Protein AF-A0A942A1J3-F1 (afdb_monomer_lite)

pLDDT: mean 76.59, std 19.4, range [35.16, 97.31]

Sequence (111 aa):
VRRALDATAPLWPELAIGQGWLVEAAQILANPDRADRGTVEARYAVLLANIQEEAAPLASLQAMAAQFVKVTASYGPLIFTGYDVADLPRTNNDLGGNCKIPKSAGFFQRS

Secondary structure (DSSP, 8-state):
-HHHHHHHGGGHHHHHHHHHHHHHHHHHHH-TT---HHHHHHHHHHHHHHHHHHHTT-HHHHHHHHHHHHHHHHHHHHHHHGGG-TTS-SSGGGG-TT-------------

Structure (mmCIF, N/CA/C/O backbone):
data_AF-A0A942A1J3-F1
#
_entry.id   AF-A0A942A1J3-F1
#
loop_
_atom_site.group_PDB
_atom_site.id
_atom_site.type_symbol
_atom_site.label_atom_id
_atom_site.label_alt_id
_atom_site.label_comp_id
_atom_site.label_asym_id
_atom_site.label_entity_id
_atom_site.label_seq_id
_atom_site.pdbx_PDB_ins_code
_atom_site.Cartn_x
_atom_site.Cartn_y
_atom_site.Cartn_z
_atom_site.occupancy
_atom_site.B_iso_or_equiv
_atom_site.auth_seq_id
_atom_site.auth_comp_id
_atom_site.auth_asym_id
_atom_site.auth_atom_id
_atom_site.pdbx_PDB_model_num
ATOM 1 N N . VAL A 1 1 ? -14.096 -19.878 20.161 1.00 62.16 1 VAL A N 1
ATOM 2 C CA . VAL A 1 1 ? -13.939 -19.208 18.844 1.00 62.16 1 VAL A CA 1
ATOM 3 C C . VAL A 1 1 ? -14.953 -18.085 18.631 1.00 62.16 1 VAL A C 1
ATOM 5 O O . VAL A 1 1 ? -14.519 -16.968 18.405 1.00 62.16 1 VAL A O 1
ATOM 8 N N . ARG A 1 2 ? -16.270 -18.309 18.788 1.00 66.25 2 ARG A N 1
ATOM 9 C CA . ARG A 1 2 ? -17.303 -17.273 18.554 1.00 66.25 2 ARG A CA 1
ATOM 10 C C . ARG A 1 2 ? -17.062 -15.944 19.290 1.00 66.25 2 ARG A C 1
ATOM 12 O O . ARG A 1 2 ? -17.000 -14.906 18.653 1.00 66.25 2 ARG A O 1
ATOM 19 N N . ARG A 1 3 ? -16.776 -16.005 20.594 1.00 66.75 3 ARG A N 1
ATOM 20 C CA . ARG A 1 3 ? -16.504 -14.821 21.429 1.00 66.75 3 ARG A CA 1
ATOM 21 C C . ARG A 1 3 ? -15.275 -14.004 20.975 1.00 66.75 3 ARG A C 1
ATOM 23 O O . ARG A 1 3 ? -15.238 -12.805 21.199 1.00 66.75 3 ARG A O 1
ATOM 30 N N . ALA A 1 4 ? -14.288 -14.635 20.331 1.00 65.81 4 ALA A N 1
ATOM 31 C CA . ALA A 1 4 ? -13.106 -13.952 19.790 1.00 65.81 4 ALA A CA 1
ATOM 32 C C . ALA A 1 4 ? -13.380 -13.298 18.421 1.00 65.81 4 ALA A C 1
ATOM 34 O O . ALA A 1 4 ? -12.809 -12.258 18.108 1.00 65.81 4 ALA A O 1
ATOM 35 N N . LEU A 1 5 ? -14.280 -13.879 17.621 1.00 69.19 5 LEU A N 1
ATOM 36 C CA . LEU A 1 5 ? -14.744 -13.278 16.367 1.00 69.19 5 LEU A CA 1
ATOM 37 C C . LEU A 1 5 ? -15.616 -12.052 16.646 1.00 69.19 5 LEU A C 1
ATOM 39 O O . LEU A 1 5 ? -15.364 -10.992 16.088 1.00 69.19 5 LEU A O 1
ATOM 43 N N . ASP A 1 6 ? -16.565 -12.164 17.578 1.00 76.81 6 ASP A N 1
ATOM 44 C CA . ASP A 1 6 ? -17.432 -11.042 17.954 1.00 76.81 6 ASP A CA 1
ATOM 45 C C . ASP A 1 6 ? -16.617 -9.878 18.562 1.00 76.81 6 ASP A C 1
ATOM 47 O O . ASP A 1 6 ? -16.899 -8.715 18.294 1.00 76.81 6 ASP A O 1
ATOM 51 N N . ALA A 1 7 ? -15.556 -10.181 19.324 1.00 73.88 7 ALA A N 1
ATOM 52 C CA . ALA A 1 7 ? -14.661 -9.174 19.901 1.00 73.88 7 ALA A CA 1
ATOM 53 C C . ALA A 1 7 ? -13.758 -8.472 18.869 1.00 73.88 7 ALA A C 1
ATOM 55 O O . ALA A 1 7 ? -13.302 -7.360 19.121 1.00 73.88 7 ALA A O 1
ATOM 56 N N . THR A 1 8 ? -13.482 -9.110 17.727 1.00 75.81 8 THR A N 1
ATOM 57 C CA . THR A 1 8 ? -12.626 -8.547 16.667 1.00 75.81 8 THR A CA 1
ATOM 58 C C . THR A 1 8 ? -13.418 -7.970 15.503 1.00 75.81 8 THR A C 1
ATOM 60 O O . THR A 1 8 ? -12.836 -7.244 14.706 1.00 75.81 8 THR A O 1
ATOM 63 N N . ALA A 1 9 ? -14.729 -8.223 15.427 1.00 77.38 9 ALA A N 1
ATOM 64 C CA . ALA A 1 9 ? -15.615 -7.690 14.395 1.00 77.38 9 ALA A CA 1
ATOM 65 C C . ALA A 1 9 ? -15.477 -6.171 14.160 1.00 77.38 9 ALA A C 1
ATOM 67 O O . ALA A 1 9 ? -15.460 -5.768 12.997 1.00 77.38 9 ALA A O 1
ATOM 68 N N . PRO A 1 10 ? -15.288 -5.321 15.194 1.00 82.38 10 PRO A N 1
ATOM 69 C CA . PRO A 1 10 ? -15.055 -3.891 14.983 1.00 82.38 10 PRO A CA 1
ATOM 70 C C . PRO A 1 10 ? -13.769 -3.558 14.206 1.00 82.38 10 PRO A C 1
ATOM 72 O O . PRO A 1 10 ? -13.692 -2.495 13.605 1.00 82.38 10 PRO A O 1
ATOM 75 N N . LEU A 1 11 ? -12.777 -4.456 14.189 1.00 77.00 11 LEU A N 1
ATOM 76 C CA . LEU A 1 11 ? -11.498 -4.289 13.483 1.00 77.00 11 LEU A CA 1
ATOM 77 C C . LEU A 1 11 ? -11.551 -4.782 12.028 1.00 77.00 11 LEU A C 1
ATOM 79 O O . LEU A 1 11 ? -10.624 -4.550 11.255 1.00 77.00 11 LEU A O 1
ATOM 83 N N . TRP A 1 12 ? -12.604 -5.506 11.639 1.00 84.56 12 TRP A N 1
ATOM 84 C CA . TRP A 1 12 ? -12.692 -6.125 10.315 1.00 84.56 12 TRP A CA 1
ATOM 85 C C . TRP A 1 12 ? -12.749 -5.124 9.153 1.00 84.56 12 TRP A C 1
ATOM 87 O O . TRP A 1 12 ? -12.138 -5.423 8.127 1.00 84.56 12 TRP A O 1
ATOM 97 N N . PRO A 1 13 ? -13.405 -3.949 9.268 1.00 87.75 13 PRO A N 1
ATOM 98 C CA . PRO A 1 13 ? -13.364 -2.946 8.205 1.00 87.75 13 PRO A CA 1
ATOM 99 C C . PRO A 1 13 ? -11.940 -2.455 7.920 1.00 87.75 13 PRO A C 1
ATOM 101 O O . PRO A 1 13 ? -11.521 -2.397 6.769 1.00 87.75 13 PRO A O 1
ATOM 104 N N . GLU A 1 14 ? -11.165 -2.178 8.967 1.00 87.81 14 GLU A N 1
ATOM 105 C CA . GLU A 1 14 ? -9.775 -1.722 8.849 1.00 87.81 14 GLU A CA 1
ATOM 106 C C . GLU A 1 14 ? -8.868 -2.822 8.288 1.00 87.81 14 GLU A C 1
ATOM 108 O O . GLU A 1 14 ? -7.995 -2.566 7.460 1.00 87.81 14 GLU A O 1
ATOM 113 N N . LEU A 1 15 ? -9.112 -4.074 8.685 1.00 87.94 15 LEU A N 1
ATOM 114 C CA . LEU A 1 15 ? -8.399 -5.225 8.139 1.00 87.94 15 LEU A CA 1
ATOM 115 C C . LEU A 1 15 ? -8.690 -5.429 6.645 1.00 87.94 15 LEU A C 1
ATOM 117 O O . LEU A 1 15 ? -7.784 -5.796 5.901 1.00 87.94 15 LEU A O 1
ATOM 121 N N . ALA A 1 16 ? -9.926 -5.189 6.202 1.00 91.06 16 ALA A N 1
ATOM 122 C CA . ALA A 1 16 ? -10.290 -5.270 4.790 1.00 91.06 16 ALA A CA 1
ATOM 123 C C . ALA A 1 16 ? -9.564 -4.201 3.955 1.00 91.06 16 ALA A C 1
ATOM 125 O O . ALA A 1 16 ? -9.079 -4.511 2.868 1.00 91.06 16 ALA A O 1
ATOM 126 N N . ILE A 1 17 ? -9.416 -2.982 4.488 1.00 92.81 17 ILE A N 1
ATOM 127 C CA . ILE A 1 17 ? -8.617 -1.914 3.862 1.00 92.81 17 ILE A CA 1
ATOM 128 C C . ILE A 1 17 ? -7.154 -2.361 3.733 1.00 92.81 17 ILE A C 1
ATOM 130 O O . ILE A 1 17 ? -6.605 -2.391 2.632 1.00 92.81 17 ILE A O 1
ATOM 134 N N . GLY A 1 18 ? -6.550 -2.827 4.831 1.00 91.62 18 GLY A N 1
ATOM 135 C CA . GLY A 1 18 ? -5.175 -3.334 4.822 1.00 91.62 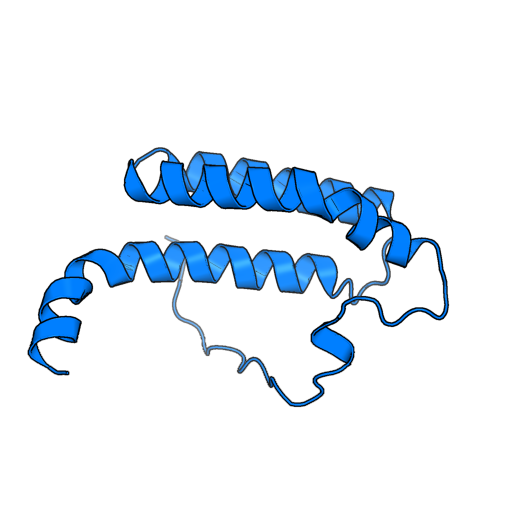18 GLY A CA 1
ATOM 136 C C . GLY A 1 18 ? -4.950 -4.513 3.870 1.00 91.62 18 GLY A C 1
ATOM 137 O O . GLY A 1 18 ? -3.909 -4.620 3.220 1.00 91.62 18 GLY A O 1
ATOM 138 N N . GLN A 1 19 ? -5.939 -5.400 3.746 1.00 88.75 19 GLN A N 1
ATOM 139 C CA . GLN A 1 19 ? -5.913 -6.489 2.773 1.00 88.75 19 GLN A CA 1
ATOM 140 C C . GLN A 1 19 ? -5.961 -5.962 1.330 1.00 88.75 19 GLN A C 1
ATOM 142 O O . GLN A 1 19 ? -5.277 -6.514 0.466 1.00 88.75 19 GLN A O 1
ATOM 147 N N . GLY A 1 20 ? -6.719 -4.895 1.067 1.00 92.94 20 GLY A N 1
ATOM 148 C CA . GLY A 1 20 ? -6.742 -4.206 -0.225 1.00 92.94 20 GLY A CA 1
ATOM 149 C C . GLY A 1 20 ? -5.349 -3.747 -0.657 1.00 92.94 20 GLY A C 1
ATOM 150 O O . GLY A 1 20 ? -4.914 -4.072 -1.763 1.00 92.94 20 GLY A O 1
ATOM 151 N N . TRP A 1 21 ? -4.601 -3.119 0.253 1.00 95.44 21 TRP A N 1
ATOM 152 C CA . TRP A 1 21 ? -3.219 -2.691 0.007 1.00 95.44 21 TRP A CA 1
ATOM 153 C C . TRP A 1 21 ? -2.294 -3.852 -0.380 1.00 95.44 21 TRP A C 1
ATOM 155 O O . TRP A 1 21 ? -1.484 -3.731 -1.298 1.00 95.44 21 TRP A O 1
ATOM 165 N N . LEU A 1 22 ? -2.434 -5.009 0.281 1.00 91.50 22 LEU A N 1
ATOM 166 C CA . LEU A 1 22 ? -1.653 -6.211 -0.039 1.00 91.50 22 LEU A CA 1
ATOM 167 C C . LEU A 1 22 ? -1.978 -6.763 -1.430 1.00 91.50 22 LEU A C 1
ATOM 169 O O . LEU A 1 22 ? -1.074 -7.202 -2.142 1.00 91.50 22 LEU A O 1
ATOM 173 N N . VAL A 1 23 ? -3.255 -6.750 -1.819 1.00 90.88 23 VAL A N 1
ATOM 174 C CA . VAL A 1 23 ? -3.686 -7.202 -3.149 1.00 90.88 23 VAL A CA 1
ATOM 175 C C . VAL A 1 23 ? -3.126 -6.286 -4.234 1.00 90.88 23 VAL A C 1
ATOM 177 O O . VAL A 1 23 ? -2.595 -6.785 -5.225 1.00 90.88 23 VAL A O 1
ATOM 180 N N . GLU A 1 24 ? -3.193 -4.968 -4.047 1.00 93.81 24 GLU A N 1
ATOM 181 C CA . GLU A 1 24 ? -2.651 -4.003 -5.007 1.00 93.81 24 GLU A CA 1
ATOM 182 C C . GLU A 1 24 ? -1.125 -4.116 -5.125 1.00 93.81 24 GLU A C 1
ATOM 184 O O . GLU A 1 24 ? -0.591 -4.215 -6.231 1.00 93.81 24 GLU A O 1
ATOM 189 N N . ALA A 1 25 ? -0.418 -4.236 -3.997 1.00 91.69 25 ALA A N 1
ATOM 190 C CA . ALA A 1 25 ? 1.021 -4.486 -3.987 1.00 91.69 25 ALA A CA 1
ATOM 191 C C . ALA A 1 25 ? 1.391 -5.766 -4.748 1.00 91.69 25 ALA A C 1
ATOM 193 O O . ALA A 1 25 ? 2.327 -5.766 -5.550 1.00 91.69 25 ALA A O 1
ATOM 194 N N . ALA A 1 26 ? 0.646 -6.854 -4.532 1.00 88.00 26 ALA A N 1
ATOM 195 C CA . ALA A 1 26 ? 0.864 -8.111 -5.238 1.00 88.00 26 ALA A CA 1
ATOM 196 C C . ALA A 1 26 ? 0.632 -7.970 -6.750 1.00 88.00 26 ALA A C 1
ATOM 198 O O . ALA A 1 26 ? 1.374 -8.559 -7.530 1.00 88.00 26 ALA A O 1
ATOM 199 N N . GLN A 1 27 ? -0.352 -7.175 -7.181 1.00 88.75 27 GLN A N 1
ATOM 200 C CA . GLN A 1 27 ? -0.596 -6.910 -8.602 1.00 88.75 27 GLN A CA 1
ATOM 201 C C . GLN A 1 27 ? 0.531 -6.099 -9.248 1.00 88.75 27 GLN A C 1
ATOM 203 O O . GLN A 1 27 ? 0.957 -6.436 -10.353 1.00 88.75 27 GLN A O 1
ATOM 208 N N . ILE A 1 28 ? 1.047 -5.074 -8.559 1.00 90.75 28 ILE A N 1
ATOM 209 C CA . ILE A 1 28 ? 2.203 -4.298 -9.033 1.00 90.75 28 ILE A CA 1
ATOM 210 C C . ILE A 1 28 ? 3.421 -5.213 -9.181 1.00 90.75 28 ILE A C 1
ATOM 212 O O . ILE A 1 28 ? 4.075 -5.206 -10.222 1.00 90.75 28 ILE A O 1
ATOM 216 N N . LEU A 1 29 ? 3.695 -6.042 -8.170 1.00 86.69 29 LEU A N 1
ATOM 217 C CA . LEU A 1 29 ? 4.842 -6.950 -8.185 1.00 86.69 29 LEU A CA 1
ATOM 218 C C . LEU A 1 29 ? 4.679 -8.112 -9.178 1.00 86.69 29 LEU A C 1
ATOM 220 O O . LEU A 1 29 ? 5.669 -8.580 -9.742 1.00 86.69 29 LEU A O 1
ATOM 224 N N . ALA A 1 30 ? 3.450 -8.551 -9.461 1.00 85.94 30 ALA A N 1
ATOM 225 C CA . ALA A 1 30 ? 3.195 -9.533 -10.513 1.00 85.94 30 ALA A CA 1
ATOM 226 C C . ALA A 1 30 ? 3.662 -9.032 -11.890 1.00 85.94 30 ALA A C 1
ATOM 228 O O . ALA A 1 30 ? 4.017 -9.855 -12.735 1.00 85.94 30 ALA A O 1
ATOM 229 N N . ASN A 1 31 ? 3.690 -7.705 -12.097 1.00 84.12 31 ASN A N 1
ATOM 230 C CA . ASN A 1 31 ? 4.267 -7.032 -13.264 1.00 84.12 31 ASN A CA 1
ATOM 231 C C . ASN A 1 31 ? 3.930 -7.747 -14.597 1.00 84.12 31 ASN A C 1
ATOM 233 O O . ASN A 1 31 ? 4.834 -8.179 -15.324 1.00 84.12 31 ASN A O 1
ATOM 237 N N . PRO A 1 32 ? 2.633 -7.961 -14.909 1.00 81.75 32 PRO A N 1
ATOM 238 C CA . PRO A 1 32 ? 2.217 -8.772 -16.056 1.00 81.75 32 PRO A CA 1
ATOM 239 C C . PRO A 1 32 ? 2.616 -8.150 -17.400 1.00 81.75 32 PRO A C 1
ATOM 241 O O . PRO A 1 32 ? 2.799 -8.865 -18.384 1.00 81.75 32 PRO A O 1
ATOM 244 N N . ASP A 1 33 ? 2.773 -6.828 -17.434 1.00 85.00 33 ASP A N 1
ATOM 245 C CA . ASP A 1 33 ? 3.260 -6.049 -18.569 1.00 85.00 33 ASP A CA 1
ATOM 246 C C . ASP A 1 33 ? 4.788 -6.085 -18.719 1.00 85.00 33 ASP A C 1
ATOM 248 O O . ASP A 1 33 ? 5.308 -5.566 -19.703 1.00 85.00 33 ASP A O 1
ATOM 252 N N . ARG A 1 34 ? 5.503 -6.747 -17.795 1.00 84.25 34 ARG A N 1
ATOM 253 C CA . ARG A 1 34 ? 6.969 -6.882 -17.788 1.00 84.25 34 ARG A CA 1
ATOM 254 C C . ARG A 1 34 ? 7.673 -5.530 -17.887 1.00 84.25 34 ARG A C 1
ATOM 256 O O . ARG A 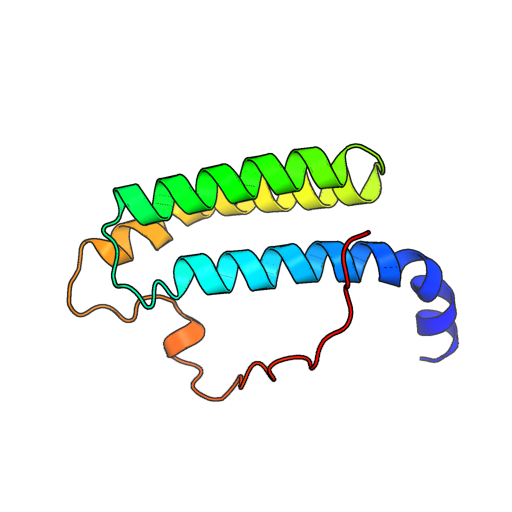1 34 ? 8.676 -5.401 -18.587 1.00 84.25 34 ARG A O 1
ATOM 263 N N . ALA A 1 35 ? 7.141 -4.538 -17.182 1.00 87.19 35 ALA A N 1
ATOM 264 C CA . ALA A 1 35 ? 7.761 -3.234 -17.064 1.00 87.19 35 ALA A CA 1
ATOM 265 C C . ALA A 1 35 ? 9.156 -3.356 -16.436 1.00 87.19 35 ALA A C 1
ATOM 267 O O . ALA A 1 35 ? 9.431 -4.286 -15.667 1.00 87.19 35 ALA A O 1
ATOM 268 N N . ASP A 1 36 ? 10.031 -2.410 -16.762 1.00 86.69 36 ASP A N 1
ATOM 269 C CA . ASP A 1 36 ? 11.356 -2.327 -16.163 1.00 86.69 36 ASP A CA 1
ATOM 270 C C . ASP A 1 36 ? 11.277 -1.988 -14.666 1.00 86.69 36 ASP A C 1
ATOM 272 O O . ASP A 1 36 ? 10.256 -1.526 -14.144 1.00 86.69 36 ASP A O 1
ATOM 276 N N . ARG A 1 37 ? 12.398 -2.196 -13.976 1.00 86.00 37 ARG A N 1
ATOM 277 C CA . ARG A 1 37 ? 12.533 -1.953 -12.543 1.00 86.00 37 ARG A CA 1
ATOM 278 C C . ARG A 1 37 ? 12.113 -0.540 -12.128 1.00 86.00 37 ARG A C 1
ATOM 280 O O . ARG A 1 37 ? 11.393 -0.406 -11.143 1.00 86.00 37 ARG A O 1
ATOM 287 N N . GLY A 1 38 ? 12.525 0.493 -12.863 1.00 89.31 38 GLY A N 1
ATOM 288 C CA . GLY A 1 38 ? 12.203 1.882 -12.531 1.00 89.31 38 GLY A CA 1
ATOM 289 C C . GLY A 1 38 ? 10.701 2.145 -12.600 1.00 89.31 38 GLY A C 1
ATOM 290 O O . GLY A 1 38 ? 10.137 2.794 -11.719 1.00 89.31 38 GLY A O 1
ATOM 291 N N . THR A 1 39 ? 10.028 1.561 -13.592 1.00 91.00 39 THR A N 1
ATOM 292 C CA . THR A 1 39 ? 8.566 1.628 -13.700 1.00 91.00 39 THR A CA 1
ATOM 293 C C . THR A 1 39 ? 7.868 0.917 -12.533 1.00 91.00 39 THR A C 1
ATOM 295 O O . THR A 1 39 ? 6.905 1.451 -11.976 1.00 91.00 39 THR A O 1
ATOM 298 N N . VAL A 1 40 ? 8.341 -0.268 -12.128 1.00 89.69 40 VAL A N 1
ATOM 299 C CA . VAL A 1 40 ? 7.771 -1.007 -10.985 1.00 89.69 40 VAL A CA 1
ATOM 300 C C . VAL A 1 40 ? 7.996 -0.252 -9.669 1.00 89.69 40 VAL A C 1
ATOM 302 O O . VAL A 1 40 ? 7.054 -0.106 -8.889 1.00 89.69 40 VAL A O 1
ATOM 305 N N . GLU A 1 41 ? 9.198 0.284 -9.442 1.00 91.06 41 GLU A N 1
ATOM 306 C CA . GLU A 1 41 ? 9.523 1.097 -8.261 1.00 91.06 41 GLU A CA 1
ATOM 307 C C . GLU A 1 41 ? 8.647 2.358 -8.187 1.00 91.06 41 GLU A C 1
ATOM 309 O O . GLU A 1 41 ? 8.106 2.668 -7.125 1.00 91.06 41 GLU A O 1
ATOM 314 N N . ALA A 1 42 ? 8.425 3.046 -9.312 1.00 94.19 42 ALA A N 1
ATOM 315 C CA . ALA A 1 42 ? 7.563 4.225 -9.366 1.00 94.19 42 ALA A CA 1
ATOM 316 C C . ALA A 1 42 ? 6.098 3.897 -9.033 1.00 94.19 42 ALA A C 1
ATOM 318 O O . ALA A 1 42 ? 5.473 4.599 -8.236 1.00 94.19 42 ALA A O 1
ATOM 319 N N . ARG A 1 43 ? 5.548 2.806 -9.588 1.00 95.00 43 ARG A N 1
ATOM 320 C CA . ARG A 1 43 ? 4.189 2.336 -9.256 1.00 95.00 43 ARG A CA 1
ATOM 321 C C . ARG A 1 43 ? 4.064 2.003 -7.772 1.00 95.00 43 ARG A C 1
ATOM 323 O O . ARG A 1 43 ? 3.078 2.371 -7.139 1.00 95.00 43 ARG A O 1
ATOM 330 N N . TYR A 1 44 ? 5.077 1.348 -7.208 1.00 94.31 44 TYR A N 1
ATOM 331 C CA . TYR A 1 44 ? 5.088 1.005 -5.791 1.00 94.31 44 TYR A CA 1
ATOM 332 C C . TYR A 1 44 ? 5.193 2.250 -4.898 1.00 94.31 44 TYR A C 1
ATOM 334 O O . TYR A 1 44 ? 4.521 2.328 -3.874 1.00 94.31 44 TYR A O 1
ATOM 342 N N . ALA A 1 45 ? 5.979 3.256 -5.291 1.00 94.19 45 ALA A N 1
ATOM 343 C CA . ALA A 1 45 ? 6.062 4.525 -4.570 1.00 94.19 45 ALA A CA 1
ATOM 344 C C . ALA A 1 45 ? 4.709 5.259 -4.533 1.00 94.19 45 ALA A C 1
ATOM 346 O O . ALA A 1 45 ? 4.323 5.768 -3.481 1.00 94.19 45 ALA A O 1
ATOM 347 N N . VAL A 1 46 ? 3.964 5.254 -5.645 1.00 97.31 46 VAL A N 1
ATOM 348 C CA . VAL A 1 46 ? 2.593 5.793 -5.698 1.00 97.31 46 VAL A CA 1
ATOM 349 C C . VAL A 1 46 ? 1.665 5.028 -4.753 1.00 97.31 46 VAL A C 1
ATOM 351 O O . VAL A 1 46 ? 0.935 5.654 -3.989 1.00 97.31 46 VAL A O 1
ATOM 354 N N . LEU A 1 47 ? 1.734 3.692 -4.736 1.00 96.62 47 LEU A N 1
ATOM 355 C CA . LEU A 1 47 ? 0.961 2.882 -3.790 1.00 96.62 47 LEU A CA 1
ATOM 356 C C . LEU A 1 47 ? 1.261 3.269 -2.333 1.00 96.62 47 LEU A C 1
ATOM 358 O O . LEU A 1 47 ? 0.337 3.452 -1.547 1.00 96.62 47 LEU A O 1
ATOM 362 N N . LEU A 1 48 ? 2.535 3.428 -1.962 1.00 95.62 48 LEU A N 1
ATOM 363 C CA . LEU A 1 48 ? 2.902 3.814 -0.595 1.00 95.62 48 LEU A CA 1
ATOM 364 C C . LEU A 1 48 ? 2.334 5.182 -0.196 1.00 95.62 48 LEU A C 1
ATOM 366 O O . LEU A 1 48 ? 1.895 5.336 0.943 1.00 95.62 48 LEU A O 1
ATOM 370 N N . ALA A 1 49 ? 2.323 6.151 -1.115 1.00 96.12 49 ALA A N 1
ATOM 371 C CA . ALA A 1 49 ? 1.714 7.457 -0.871 1.00 96.12 49 ALA A CA 1
ATOM 372 C C . ALA A 1 49 ? 0.194 7.335 -0.667 1.00 96.12 49 ALA A C 1
ATOM 374 O O . ALA A 1 49 ? -0.329 7.828 0.331 1.00 96.12 49 ALA A O 1
ATOM 375 N N . ASN A 1 50 ? -0.495 6.590 -1.537 1.00 96.44 50 ASN A N 1
ATOM 376 C CA . ASN A 1 50 ? -1.937 6.357 -1.426 1.00 96.44 50 ASN A CA 1
ATOM 377 C C . ASN A 1 50 ? -2.309 5.674 -0.100 1.00 96.44 50 ASN A C 1
ATOM 379 O O . ASN A 1 50 ? -3.263 6.084 0.555 1.00 96.44 50 ASN A O 1
ATOM 383 N N . ILE A 1 51 ? -1.530 4.675 0.334 1.00 95.69 51 ILE A N 1
ATOM 384 C CA . ILE A 1 51 ? -1.723 3.993 1.623 1.00 95.69 51 ILE A CA 1
ATOM 385 C C . ILE A 1 51 ? -1.641 4.988 2.786 1.00 95.69 51 ILE A C 1
ATOM 387 O O . ILE A 1 51 ? -2.438 4.917 3.719 1.00 95.69 51 ILE A O 1
ATOM 391 N N . GLN A 1 52 ? -0.680 5.916 2.757 1.00 94.75 52 GLN A N 1
ATOM 392 C CA . GLN A 1 52 ? -0.537 6.928 3.807 1.00 94.75 52 GLN A CA 1
ATOM 393 C C . GLN A 1 52 ? -1.720 7.902 3.835 1.00 94.75 52 GLN A C 1
ATOM 395 O O . GLN A 1 52 ? -2.198 8.239 4.920 1.00 94.75 52 GLN A O 1
ATOM 400 N N . GLU A 1 53 ? -2.209 8.325 2.668 1.00 95.25 53 GLU A N 1
ATOM 401 C CA . GLU A 1 53 ? -3.385 9.192 2.550 1.00 95.25 53 GLU A CA 1
ATOM 402 C C . GLU A 1 53 ? -4.662 8.490 3.030 1.00 95.25 53 GLU A C 1
ATOM 404 O O . GLU A 1 53 ? -5.401 9.040 3.848 1.00 95.25 53 GLU A O 1
ATOM 409 N N . GLU A 1 54 ? -4.897 7.253 2.589 1.00 93.62 54 GLU A N 1
ATOM 410 C CA . GLU A 1 54 ? -6.066 6.454 2.973 1.00 93.62 54 GLU A CA 1
ATOM 411 C C . GLU A 1 54 ? -6.063 6.109 4.469 1.00 93.62 54 GLU A C 1
ATOM 413 O O . GLU A 1 54 ? -7.114 6.056 5.108 1.00 93.62 54 GLU A O 1
ATOM 418 N N . ALA A 1 55 ? -4.879 5.928 5.057 1.00 94.69 55 ALA A N 1
ATOM 419 C CA . ALA A 1 55 ? -4.720 5.657 6.478 1.00 94.69 55 ALA A CA 1
ATOM 420 C C . ALA A 1 55 ? -4.916 6.888 7.376 1.00 94.69 55 ALA A C 1
ATOM 422 O O . ALA A 1 55 ? -5.197 6.729 8.566 1.00 94.69 55 ALA A O 1
ATOM 423 N N . ALA A 1 56 ? -4.771 8.106 6.843 1.00 93.81 56 ALA A N 1
ATOM 424 C CA . ALA A 1 56 ? -4.773 9.346 7.620 1.00 93.81 56 ALA A CA 1
ATOM 425 C C . ALA A 1 56 ? -5.966 9.513 8.590 1.00 93.81 56 ALA A C 1
ATOM 427 O O . ALA A 1 56 ? -5.741 10.014 9.694 1.00 93.81 56 ALA A O 1
ATOM 428 N N . PRO A 1 57 ? -7.203 9.078 8.274 1.00 92.44 57 PRO A N 1
ATOM 429 C CA . PRO A 1 57 ? -8.346 9.266 9.168 1.00 92.44 57 PRO A CA 1
ATOM 430 C C . PRO A 1 57 ? -8.340 8.414 10.451 1.00 92.44 57 PRO A C 1
ATOM 432 O O . PRO A 1 57 ? -9.047 8.767 11.395 1.00 92.44 57 PRO A O 1
ATOM 435 N N . LEU A 1 58 ? -7.592 7.301 10.516 1.00 90.69 58 LEU A N 1
ATOM 436 C CA . LEU A 1 58 ? -7.671 6.330 11.622 1.00 90.69 58 LEU A CA 1
ATOM 437 C C . LEU A 1 58 ? -6.287 5.930 12.144 1.00 90.69 58 LEU A C 1
ATOM 439 O O . LEU A 1 58 ? -5.454 5.411 11.408 1.00 90.69 58 LEU A O 1
ATOM 443 N N . ALA A 1 59 ? -6.056 6.081 13.451 1.00 89.56 59 ALA A N 1
ATOM 444 C CA . ALA A 1 59 ? -4.760 5.783 14.074 1.00 89.56 59 ALA A CA 1
ATOM 445 C C . ALA A 1 59 ? -4.308 4.316 13.902 1.00 89.56 59 ALA A C 1
ATOM 447 O O . ALA A 1 59 ? -3.116 4.040 13.764 1.00 89.56 59 ALA A O 1
ATOM 448 N N . SER A 1 60 ? -5.247 3.368 13.882 1.00 88.56 60 SER A N 1
ATOM 449 C CA . SER A 1 60 ? -4.972 1.950 13.616 1.00 88.56 60 SER A CA 1
ATOM 450 C C . SER A 1 60 ? -4.477 1.716 12.186 1.00 88.56 60 SER A C 1
ATOM 452 O O . SER A 1 60 ? -3.491 1.002 11.987 1.00 88.56 60 SER A O 1
ATOM 454 N N . LEU A 1 61 ? -5.097 2.368 11.199 1.00 92.12 61 LEU A N 1
ATOM 455 C CA . LEU A 1 61 ? -4.645 2.330 9.809 1.00 92.12 61 LEU A CA 1
ATOM 456 C C . LEU A 1 61 ? -3.297 3.029 9.639 1.00 92.12 61 LEU A C 1
ATOM 458 O O . LEU A 1 61 ? -2.444 2.504 8.931 1.00 92.12 61 LEU A O 1
ATOM 462 N N . GLN A 1 62 ? -3.051 4.146 10.331 1.00 94.12 62 GLN A N 1
ATOM 463 C CA . GLN A 1 62 ? -1.742 4.813 10.315 1.00 94.12 62 GLN A CA 1
ATOM 464 C C . GLN A 1 62 ? -0.631 3.884 10.823 1.00 94.12 62 GLN A C 1
ATOM 466 O O . GLN A 1 62 ? 0.439 3.806 10.218 1.00 94.12 62 GLN A O 1
ATOM 471 N N . ALA A 1 63 ? -0.883 3.138 11.903 1.00 92.38 63 ALA A N 1
ATOM 472 C CA . ALA A 1 63 ? 0.072 2.163 12.424 1.00 92.38 63 ALA A CA 1
ATOM 473 C C . ALA A 1 63 ? 0.328 1.019 11.427 1.00 92.38 63 ALA A C 1
ATOM 475 O O . ALA A 1 63 ? 1.474 0.605 11.233 1.00 92.38 63 ALA A O 1
ATOM 476 N N . MET A 1 64 ? -0.723 0.532 10.760 1.00 92.25 64 MET A N 1
ATOM 477 C CA . MET A 1 64 ? -0.607 -0.498 9.727 1.00 92.25 64 MET A CA 1
ATOM 478 C C . MET A 1 64 ? 0.172 0.008 8.502 1.00 92.25 64 MET A C 1
ATOM 480 O O . MET A 1 64 ? 1.102 -0.662 8.052 1.00 92.25 64 MET A O 1
ATOM 484 N N . ALA A 1 65 ? -0.143 1.211 8.020 1.00 94.06 65 ALA A N 1
ATOM 485 C CA . ALA A 1 65 ? 0.550 1.885 6.927 1.00 94.06 65 ALA A CA 1
ATOM 486 C C . ALA A 1 65 ? 2.037 2.098 7.241 1.00 94.06 65 ALA A C 1
ATOM 488 O O . ALA A 1 65 ? 2.899 1.781 6.422 1.00 94.06 65 ALA A O 1
ATOM 489 N N . ALA A 1 66 ? 2.366 2.554 8.454 1.00 94.19 66 ALA A N 1
ATOM 490 C CA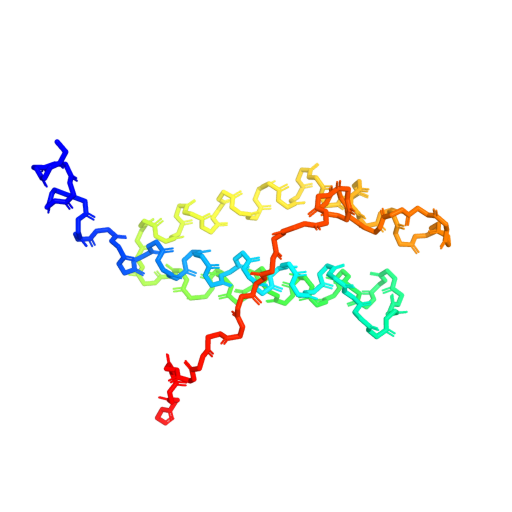 . ALA A 1 66 ? 3.750 2.718 8.890 1.00 94.19 66 ALA A CA 1
ATOM 491 C C . ALA A 1 66 ? 4.519 1.389 8.870 1.00 94.19 66 ALA A C 1
ATOM 493 O O . ALA A 1 66 ? 5.671 1.340 8.429 1.00 94.19 66 ALA A O 1
ATOM 494 N N . GLN A 1 67 ? 3.879 0.295 9.297 1.00 91.81 67 GLN A N 1
ATOM 495 C CA . GLN A 1 67 ? 4.484 -1.032 9.236 1.00 91.81 67 GLN A CA 1
ATOM 496 C C . GLN A 1 67 ? 4.700 -1.486 7.786 1.00 91.81 67 GLN A C 1
ATOM 498 O O . GLN A 1 67 ? 5.762 -2.017 7.463 1.00 91.81 67 GLN A O 1
ATOM 503 N N . PHE A 1 68 ? 3.730 -1.234 6.906 1.00 89.88 68 PHE A N 1
ATOM 504 C CA . PHE A 1 68 ? 3.815 -1.568 5.486 1.00 89.88 68 PHE A CA 1
ATOM 505 C C . PHE A 1 68 ? 4.969 -0.830 4.790 1.00 89.88 68 PHE A C 1
ATOM 507 O O . PHE A 1 68 ? 5.808 -1.451 4.131 1.00 89.88 68 PHE A O 1
ATOM 514 N N . VAL A 1 69 ? 5.070 0.485 5.007 1.00 91.69 69 VAL A N 1
ATOM 515 C CA . VAL A 1 69 ? 6.163 1.329 4.498 1.00 91.69 69 VAL A CA 1
ATOM 516 C C . VAL A 1 69 ? 7.509 0.838 5.026 1.00 91.69 69 VAL A C 1
ATOM 518 O O . VAL A 1 69 ? 8.454 0.673 4.256 1.00 91.69 69 VAL A O 1
ATOM 521 N N . LYS A 1 70 ? 7.601 0.538 6.327 1.00 92.00 70 LYS A N 1
ATOM 522 C CA . LYS A 1 70 ? 8.833 0.042 6.952 1.00 92.00 70 LYS A CA 1
ATOM 523 C C . LYS A 1 70 ? 9.291 -1.292 6.360 1.00 92.00 70 LYS A C 1
ATOM 525 O O . LYS A 1 70 ? 10.470 -1.449 6.050 1.00 92.00 70 LYS A O 1
ATOM 530 N N . VAL A 1 71 ? 8.383 -2.257 6.215 1.00 88.44 71 VAL A N 1
ATOM 531 C CA . VAL A 1 71 ? 8.694 -3.571 5.628 1.00 88.44 71 VAL A CA 1
ATOM 532 C C . VAL A 1 71 ? 9.121 -3.407 4.172 1.00 88.44 71 VAL A C 1
ATOM 534 O O . VAL A 1 71 ? 10.134 -3.980 3.772 1.00 88.44 71 VAL A O 1
ATOM 537 N N . THR A 1 72 ? 8.424 -2.565 3.407 1.00 87.88 72 THR A N 1
ATOM 538 C CA . THR A 1 72 ? 8.808 -2.261 2.024 1.00 87.88 72 THR A CA 1
ATOM 539 C C . THR A 1 72 ? 10.202 -1.645 1.955 1.00 87.88 72 THR A C 1
ATOM 541 O O . THR A 1 72 ? 11.015 -2.089 1.156 1.00 87.88 72 THR A O 1
ATOM 544 N N . ALA A 1 73 ? 10.535 -0.682 2.814 1.00 87.50 73 ALA A N 1
ATOM 545 C CA . ALA A 1 73 ? 11.874 -0.095 2.841 1.00 87.50 73 ALA A CA 1
ATOM 546 C C . ALA A 1 73 ? 12.961 -1.131 3.189 1.00 87.50 73 ALA A C 1
ATOM 548 O O . ALA A 1 73 ? 14.063 -1.082 2.648 1.00 87.50 73 ALA A O 1
ATOM 549 N N . SER A 1 74 ? 12.647 -2.092 4.066 1.00 85.81 74 SER A N 1
ATOM 550 C CA . SER A 1 74 ? 13.586 -3.133 4.495 1.00 85.81 74 SER A CA 1
ATOM 551 C C . SER A 1 74 ? 13.837 -4.210 3.434 1.00 85.81 74 SER A C 1
ATOM 553 O O . SER A 1 74 ? 14.965 -4.684 3.321 1.00 85.81 74 SER A O 1
ATOM 555 N N . TYR A 1 75 ? 12.804 -4.641 2.702 1.00 79.88 75 TYR A N 1
ATOM 556 C CA . TYR A 1 75 ? 12.890 -5.775 1.765 1.00 79.88 75 TYR A CA 1
ATOM 557 C C . TYR A 1 75 ? 12.806 -5.371 0.290 1.00 79.88 75 TYR A C 1
ATOM 559 O O . TYR A 1 75 ? 13.223 -6.135 -0.577 1.00 79.88 75 TYR A O 1
ATOM 567 N N . GLY A 1 76 ? 12.312 -4.171 -0.007 1.00 78.62 76 GLY A N 1
ATOM 568 C CA . GLY A 1 76 ? 12.121 -3.636 -1.353 1.00 78.62 76 GLY A CA 1
ATOM 569 C C . GLY A 1 76 ? 13.368 -3.733 -2.227 1.00 78.62 76 GLY A C 1
ATOM 570 O O . GLY A 1 76 ? 13.266 -4.313 -3.302 1.00 78.62 76 GLY A O 1
ATOM 571 N N . PRO A 1 77 ? 14.561 -3.291 -1.781 1.00 80.38 77 PRO A N 1
ATOM 572 C CA . PRO A 1 77 ? 15.774 -3.401 -2.594 1.00 80.38 77 PRO A CA 1
ATOM 573 C C . PRO A 1 77 ? 16.076 -4.837 -3.051 1.00 80.38 77 PRO A C 1
ATOM 575 O O . PRO A 1 77 ? 16.477 -5.051 -4.194 1.00 80.38 77 PRO A O 1
ATOM 578 N N . LEU A 1 78 ? 15.832 -5.831 -2.188 1.00 77.25 78 LEU A N 1
ATOM 579 C CA . LEU A 1 78 ? 16.032 -7.248 -2.513 1.00 77.25 78 LEU A CA 1
ATOM 580 C C 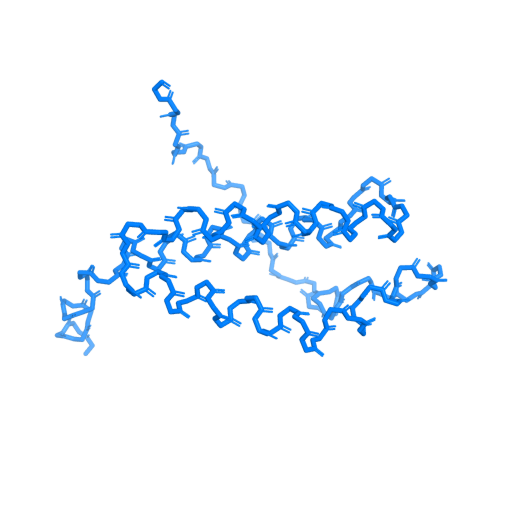. LEU A 1 78 ? 14.984 -7.752 -3.511 1.00 77.25 78 LEU A C 1
ATOM 582 O O . LEU A 1 78 ? 15.318 -8.507 -4.419 1.00 77.25 78 LEU A O 1
ATOM 586 N N . ILE A 1 79 ? 13.733 -7.313 -3.363 1.00 76.12 79 ILE A N 1
ATOM 587 C CA . ILE A 1 79 ? 12.625 -7.679 -4.253 1.00 76.12 79 ILE A CA 1
ATOM 588 C C . ILE A 1 79 ? 12.821 -7.050 -5.639 1.00 76.12 79 ILE A C 1
ATOM 590 O O . ILE A 1 79 ? 12.706 -7.739 -6.649 1.00 76.12 79 ILE A O 1
ATOM 594 N N . PHE A 1 80 ? 13.174 -5.763 -5.704 1.00 76.38 80 PHE A N 1
ATOM 595 C CA . PHE A 1 80 ? 13.293 -5.040 -6.969 1.00 76.38 80 PHE A CA 1
ATOM 596 C C . PHE A 1 80 ? 14.529 -5.442 -7.784 1.00 76.38 80 PHE A C 1
ATOM 598 O O . PHE A 1 80 ? 14.473 -5.433 -9.011 1.00 76.38 80 PHE A O 1
ATOM 605 N N . THR A 1 81 ? 15.607 -5.894 -7.131 1.00 71.19 81 THR A N 1
ATOM 606 C CA . THR A 1 81 ? 16.776 -6.469 -7.830 1.00 71.19 81 THR A CA 1
ATOM 607 C C . THR A 1 81 ? 16.400 -7.720 -8.641 1.00 71.19 81 THR A C 1
ATOM 609 O O . THR A 1 81 ? 17.026 -8.017 -9.655 1.00 71.19 81 THR A O 1
ATOM 612 N N . GLY A 1 82 ? 15.334 -8.435 -8.257 1.00 72.06 82 GLY A N 1
ATOM 613 C CA . GLY A 1 82 ? 14.822 -9.586 -9.006 1.00 72.06 82 GLY A CA 1
ATOM 614 C C . GLY A 1 82 ? 14.325 -9.256 -10.421 1.00 72.06 82 GLY A C 1
ATOM 615 O O . GLY A 1 82 ? 14.270 -10.153 -11.258 1.00 72.06 82 GLY A O 1
ATOM 616 N N . TYR A 1 83 ? 14.013 -7.988 -10.724 1.00 66.19 83 TYR A N 1
ATOM 617 C CA . TYR A 1 83 ? 13.625 -7.565 -12.078 1.00 66.19 83 TYR A CA 1
ATOM 618 C C . TYR A 1 83 ? 14.820 -7.324 -13.009 1.00 66.19 83 TYR A C 1
ATOM 620 O O . TYR A 1 83 ? 14.626 -7.274 -14.222 1.00 66.19 83 TYR A O 1
ATOM 628 N N . ASP A 1 84 ? 16.040 -7.234 -12.473 1.00 65.25 84 ASP A N 1
ATOM 629 C CA . ASP A 1 84 ? 17.266 -7.065 -13.263 1.00 65.25 84 ASP A CA 1
ATOM 630 C C . ASP A 1 84 ? 17.776 -8.411 -13.837 1.00 65.25 84 ASP A C 1
ATOM 632 O O . ASP A 1 84 ? 18.686 -8.438 -14.668 1.00 65.25 84 ASP A O 1
ATOM 636 N N . VAL A 1 85 ? 17.181 -9.544 -13.431 1.00 62.22 85 VAL A N 1
ATOM 637 C CA . VAL A 1 85 ? 17.570 -10.900 -13.856 1.00 62.22 85 VAL A CA 1
ATOM 638 C C . VAL A 1 85 ? 16.436 -11.561 -14.644 1.00 62.22 85 VAL A C 1
ATOM 640 O O . VAL A 1 85 ? 15.364 -11.834 -14.110 1.00 62.22 85 VAL A O 1
ATOM 643 N N . ALA A 1 86 ? 16.682 -11.866 -15.922 1.00 57.12 86 ALA A N 1
ATOM 644 C CA . ALA A 1 86 ? 15.661 -12.375 -16.845 1.00 57.12 86 ALA A CA 1
ATOM 645 C C . ALA A 1 86 ? 15.021 -13.723 -16.430 1.00 57.12 86 ALA A C 1
ATOM 647 O O . ALA A 1 86 ? 13.849 -13.944 -16.748 1.00 57.12 86 ALA A O 1
ATOM 648 N N . ASP A 1 87 ? 15.758 -14.569 -15.694 1.00 56.88 87 ASP A N 1
ATOM 649 C CA . ASP A 1 87 ? 15.404 -15.968 -15.383 1.00 56.88 87 ASP A CA 1
ATOM 650 C C . ASP A 1 87 ? 15.126 -16.264 -13.892 1.00 56.88 87 ASP A C 1
ATOM 652 O O . ASP A 1 87 ? 14.965 -17.427 -13.515 1.00 56.88 87 ASP A O 1
ATOM 656 N N . LEU A 1 88 ? 15.036 -15.252 -13.016 1.00 54.19 88 LEU A N 1
ATOM 657 C CA . LEU A 1 88 ? 14.586 -15.485 -11.635 1.00 54.19 88 LEU A CA 1
ATOM 658 C C . LEU A 1 88 ? 13.044 -15.536 -11.565 1.00 54.19 88 LEU A C 1
ATOM 660 O O . LEU A 1 88 ? 12.379 -14.707 -12.199 1.00 54.19 88 LEU A O 1
ATOM 664 N N . PRO A 1 89 ? 12.441 -16.451 -10.774 1.00 53.44 89 PRO A N 1
ATOM 665 C CA . PRO A 1 89 ? 11.032 -16.329 -10.410 1.00 53.44 89 PRO A CA 1
ATOM 666 C C . PRO A 1 89 ? 10.816 -14.974 -9.729 1.00 53.44 89 PRO A C 1
ATOM 668 O O . PRO A 1 89 ? 11.544 -14.606 -8.804 1.00 53.44 89 PRO A O 1
ATOM 671 N N . ARG A 1 90 ? 9.858 -14.201 -10.249 1.00 57.44 90 ARG A N 1
ATOM 672 C CA . ARG A 1 90 ? 9.764 -12.752 -10.017 1.00 57.44 90 ARG A CA 1
ATOM 673 C C . ARG A 1 90 ? 9.325 -12.418 -8.592 1.00 57.44 90 ARG A C 1
ATOM 675 O O . ARG A 1 90 ? 9.604 -11.324 -8.117 1.00 57.44 90 ARG A O 1
ATOM 682 N N . THR A 1 91 ? 8.698 -13.362 -7.887 1.00 54.72 91 THR A N 1
ATOM 683 C CA . THR A 1 91 ? 8.469 -13.301 -6.435 1.00 54.72 91 THR A CA 1
ATOM 684 C C . THR A 1 91 ? 8.559 -14.698 -5.803 1.00 54.72 91 THR A C 1
ATOM 686 O O . THR A 1 91 ? 8.380 -15.708 -6.484 1.00 54.72 91 THR A O 1
ATOM 689 N N . ASN A 1 92 ? 8.767 -14.798 -4.479 1.00 50.84 92 ASN A N 1
ATOM 690 C CA . ASN A 1 92 ? 8.694 -16.093 -3.774 1.00 50.84 92 ASN A CA 1
ATOM 691 C C . ASN A 1 92 ? 7.305 -16.766 -3.873 1.00 50.84 92 ASN A C 1
ATOM 693 O O . ASN A 1 92 ? 7.187 -17.960 -3.608 1.00 50.84 92 ASN A O 1
ATOM 697 N N . ASN A 1 93 ? 6.267 -16.014 -4.258 1.00 47.50 93 ASN A N 1
ATOM 698 C CA . ASN A 1 93 ? 4.899 -16.506 -4.380 1.00 47.50 93 ASN A CA 1
ATOM 699 C C . ASN A 1 93 ? 4.711 -17.349 -5.650 1.00 47.50 93 ASN A C 1
ATOM 701 O O . ASN A 1 93 ? 3.791 -18.162 -5.704 1.00 47.50 93 ASN A O 1
ATOM 705 N N . ASP A 1 94 ? 5.618 -17.237 -6.628 1.00 49.97 94 ASP A N 1
ATOM 706 C CA . ASP A 1 94 ? 5.617 -18.076 -7.833 1.00 49.97 94 ASP A CA 1
ATOM 707 C C . ASP A 1 94 ? 6.036 -19.528 -7.532 1.00 49.97 94 ASP A C 1
ATOM 709 O O . ASP A 1 94 ? 5.735 -20.439 -8.302 1.00 49.97 94 ASP A O 1
ATOM 713 N N . LEU A 1 95 ? 6.682 -19.773 -6.382 1.00 45.72 95 LEU A N 1
ATOM 714 C CA . LEU A 1 95 ? 7.004 -21.121 -5.893 1.00 45.72 95 LEU A CA 1
ATOM 715 C C . LEU A 1 95 ? 5.792 -21.825 -5.252 1.00 45.72 95 LEU A C 1
ATOM 717 O O . LEU A 1 95 ? 5.847 -23.023 -4.978 1.00 45.72 95 LEU A O 1
ATOM 721 N N . GLY A 1 96 ? 4.684 -21.109 -5.039 1.00 41.38 96 GLY A N 1
ATOM 722 C CA . GLY A 1 96 ? 3.436 -21.623 -4.482 1.00 41.38 96 GLY A CA 1
ATOM 723 C C . GLY A 1 96 ? 2.294 -21.545 -5.490 1.00 41.38 96 GLY A C 1
ATOM 724 O O . GLY A 1 96 ? 1.344 -20.791 -5.293 1.00 41.38 96 GLY A O 1
ATOM 725 N N . GLY A 1 97 ? 2.368 -22.334 -6.565 1.00 41.09 97 GLY A N 1
ATOM 726 C CA . GLY A 1 97 ? 1.380 -22.400 -7.650 1.00 41.09 97 GLY A CA 1
ATOM 727 C C . GLY A 1 97 ? -0.006 -22.943 -7.266 1.00 41.09 97 GLY A C 1
ATOM 728 O O . GLY A 1 97 ? -0.536 -23.798 -7.971 1.00 41.09 97 GLY A O 1
ATOM 729 N N . ASN A 1 98 ? -0.615 -22.480 -6.168 1.00 41.12 98 ASN A N 1
ATOM 730 C CA . ASN A 1 98 ?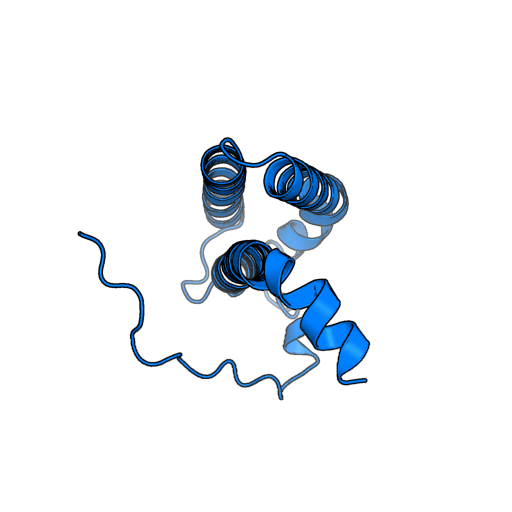 -2.003 -22.821 -5.851 1.00 41.12 98 ASN A CA 1
ATOM 731 C C . ASN A 1 98 ? -2.828 -21.748 -5.118 1.00 41.12 98 ASN A C 1
ATOM 733 O O . ASN A 1 98 ? -3.962 -22.029 -4.732 1.00 41.12 98 ASN A O 1
ATOM 737 N N . CYS A 1 99 ? -2.343 -20.511 -4.9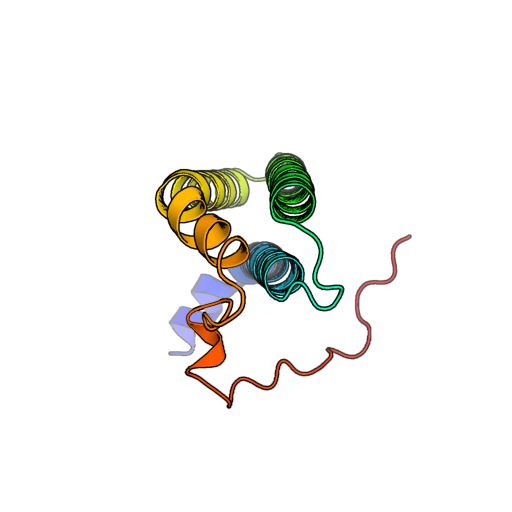66 1.00 37.94 99 CYS A N 1
ATOM 738 C CA . CYS A 1 99 ? -3.222 -19.422 -4.532 1.00 37.94 99 CYS A CA 1
ATOM 739 C C . CYS A 1 99 ? -3.905 -18.795 -5.754 1.00 37.94 99 CYS A C 1
ATOM 741 O O . CYS A 1 99 ? -3.471 -17.780 -6.296 1.00 37.94 99 CYS A O 1
ATOM 743 N N . LYS A 1 100 ? -4.982 -19.431 -6.229 1.00 41.97 100 LYS A N 1
ATOM 744 C CA . LYS A 1 100 ? -5.908 -18.779 -7.159 1.00 41.97 100 LYS A CA 1
ATOM 745 C C . LYS A 1 100 ? -6.556 -17.619 -6.409 1.00 41.97 100 LYS A C 1
ATOM 747 O O . LYS A 1 100 ? -7.448 -17.860 -5.605 1.00 41.97 100 LYS A O 1
ATOM 752 N N . ILE A 1 101 ? -6.122 -16.387 -6.665 1.00 44.69 101 ILE A N 1
ATOM 753 C CA . ILE A 1 101 ? -6.859 -15.193 -6.240 1.00 44.69 101 ILE A CA 1
ATOM 754 C C . ILE A 1 101 ? -8.179 -15.217 -7.026 1.00 44.69 101 ILE A C 1
ATOM 756 O O . ILE A 1 101 ? -8.146 -15.058 -8.252 1.00 44.69 101 ILE A O 1
ATOM 760 N N . PRO A 1 102 ? -9.341 -15.482 -6.400 1.00 37.00 102 PRO A N 1
ATOM 761 C CA . PRO A 1 102 ? -10.594 -15.344 -7.116 1.00 37.00 102 PRO A CA 1
ATOM 762 C C . PRO A 1 102 ? -10.741 -13.869 -7.485 1.00 37.00 102 PRO A C 1
ATOM 764 O O . PRO A 1 102 ? -10.559 -12.994 -6.639 1.00 37.00 102 PRO A O 1
ATOM 767 N N . LYS A 1 103 ? -11.077 -13.581 -8.748 1.00 36.78 103 LYS A N 1
ATOM 768 C CA . LYS A 1 103 ? -11.598 -12.262 -9.104 1.00 36.78 103 LYS A CA 1
ATOM 769 C C . LYS A 1 103 ? -12.871 -12.084 -8.287 1.00 36.78 103 LYS A C 1
ATOM 771 O O . LYS A 1 103 ? -13.881 -12.715 -8.596 1.00 36.78 103 LYS A O 1
ATOM 776 N N . SER A 1 104 ? -12.806 -11.303 -7.214 1.00 40.22 104 SER A N 1
ATOM 777 C CA . SER A 1 104 ? -13.998 -10.879 -6.501 1.00 40.22 104 SER A CA 1
ATOM 778 C C . SER A 1 104 ? -14.865 -10.134 -7.508 1.00 40.22 104 SER A C 1
ATOM 780 O O . SER A 1 104 ? -14.492 -9.094 -8.052 1.00 40.22 104 SER A O 1
ATOM 782 N N . ALA A 1 105 ? -16.002 -10.752 -7.822 1.00 39.03 105 ALA A N 1
ATOM 783 C CA . ALA A 1 105 ? -17.103 -10.110 -8.505 1.00 39.03 105 ALA A CA 1
ATOM 784 C C . ALA A 1 105 ? -17.427 -8.796 -7.778 1.00 39.03 105 ALA A C 1
ATOM 786 O O . ALA A 1 105 ? -17.346 -8.726 -6.551 1.00 39.03 105 ALA A O 1
ATOM 787 N N . GLY A 1 106 ? -17.712 -7.764 -8.571 1.00 44.72 106 GLY A N 1
ATOM 788 C CA . GLY A 1 106 ? -17.725 -6.368 -8.156 1.00 44.72 106 GLY A CA 1
ATOM 789 C C . GLY A 1 106 ? -18.431 -6.104 -6.833 1.00 44.72 106 GLY A C 1
ATOM 790 O O . GLY A 1 106 ? -19.595 -6.444 -6.666 1.00 44.72 106 GLY A O 1
ATOM 791 N N . PHE A 1 107 ? -17.724 -5.436 -5.927 1.00 44.69 107 PHE A N 1
ATOM 792 C CA . PHE A 1 107 ? -18.330 -4.704 -4.822 1.00 44.69 107 PHE A CA 1
ATOM 793 C C . PHE A 1 107 ? -17.382 -3.588 -4.371 1.00 44.69 107 PHE A C 1
ATOM 795 O O . PHE A 1 107 ? -16.732 -3.686 -3.341 1.00 44.69 107 PHE A O 1
ATOM 802 N N . PHE A 1 108 ? -17.262 -2.546 -5.198 1.00 38.34 108 PHE A N 1
ATOM 803 C CA . PHE A 1 108 ? -17.071 -1.163 -4.746 1.00 38.34 108 PHE A CA 1
ATOM 804 C C . PHE A 1 108 ? -17.293 -0.232 -5.945 1.00 38.34 108 PHE A C 1
ATOM 806 O O . PHE A 1 108 ? -16.382 0.080 -6.713 1.00 38.34 108 PHE A O 1
ATOM 813 N N . GLN A 1 109 ? -18.552 0.146 -6.167 1.00 35.16 109 GLN A N 1
ATOM 814 C CA . GLN A 1 109 ? -18.886 1.231 -7.082 1.00 35.16 109 GLN A CA 1
ATOM 815 C C . GLN A 1 109 ? -18.564 2.539 -6.357 1.00 35.16 109 GLN A C 1
ATOM 817 O O . GLN A 1 109 ? -19.141 2.827 -5.311 1.00 35.16 109 GLN A O 1
ATOM 822 N N . ARG A 1 110 ? -17.594 3.279 -6.902 1.00 38.81 110 ARG A N 1
ATOM 823 C CA . ARG A 1 110 ? -17.328 4.676 -6.556 1.00 38.81 110 ARG A CA 1
ATOM 824 C C . ARG A 1 110 ? -18.575 5.515 -6.852 1.00 38.81 110 ARG A C 1
ATOM 826 O O . ARG A 1 110 ? -19.186 5.327 -7.907 1.00 38.81 110 ARG A O 1
ATOM 833 N N . SER A 1 111 ? -18.916 6.392 -5.911 1.00 43.91 111 SER A N 1
ATOM 834 C CA . SER A 1 111 ? -19.810 7.537 -6.114 1.00 43.91 111 SER A CA 1
ATOM 835 C C . SER A 1 111 ? -19.211 8.546 -7.085 1.00 43.91 111 SER A C 1
ATOM 837 O O . SER A 1 111 ? -17.961 8.640 -7.125 1.00 43.91 111 SER A O 1
#

Radius of gyration: 16.24 Å; chains: 1; bounding box: 37×32×40 Å

Foldseek 3Di:
DVVVCVVCVVVVVLVVVLVVLVVQLVVLLVPPVLDALVVSVVSVVVSLVVQCVVQVVDPVSNVSSVVVVVVCVVCVVVLSVLSVDPPDPSDPCSVVPPPPPPPPDDDDDDD